Protein AF-A0A6A4LNW0-F1 (afdb_monomer_lite)

Secondary structure (DSSP, 8-state):
--HHHHHHHHHHHHHHHHHHHHHHHHHHHHHHHHHHTT-------S-HHHHHHHHHHHHHHHHTS-SSS----HHHHHHHHHHHH--

Sequence (87 aa):
MEKTREWKEKQLQKTTLVAADRSYSEQVKLAAIAITLNMRLRSADMPVDMQERALRFTRSLLDSAPAGNHRPSPSLLARSLKKEFDR

Radius of gyration: 20.15 Å; chains: 1; bounding box: 38×22×67 Å

Structure (mmCIF, N/CA/C/O backbone):
data_AF-A0A6A4LNW0-F1
#
_entry.id   AF-A0A6A4LNW0-F1
#
loop_
_atom_site.group_PDB
_atom_site.id
_atom_site.type_symbol
_atom_site.label_atom_id
_atom_site.label_alt_id
_atom_site.label_comp_id
_atom_site.label_asym_id
_atom_site.label_entity_id
_atom_site.label_seq_id
_atom_site.pdbx_PDB_ins_code
_atom_site.Cartn_x
_atom_site.Cartn_y
_atom_site.Cartn_z
_atom_site.occupancy
_atom_site.B_iso_or_equiv
_atom_site.auth_seq_id
_atom_site.auth_comp_id
_atom_site.auth_asym_id
_atom_site.auth_atom_id
_atom_site.pdbx_PDB_model_num
ATOM 1 N N . MET A 1 1 ? -19.570 9.345 46.326 1.00 55.41 1 MET A N 1
ATOM 2 C CA . MET A 1 1 ? -18.644 9.576 45.189 1.00 55.41 1 MET A CA 1
ATOM 3 C C . MET A 1 1 ? -18.582 8.396 44.199 1.00 55.41 1 MET A C 1
ATOM 5 O O . MET A 1 1 ? -17.787 8.451 43.270 1.00 55.41 1 MET A O 1
ATOM 9 N N . GLU A 1 2 ? -19.416 7.353 44.331 1.00 60.69 2 GLU A N 1
ATOM 10 C CA . GLU A 1 2 ? -19.381 6.169 43.442 1.00 60.69 2 GLU A CA 1
ATOM 11 C C . GLU A 1 2 ? -20.042 6.365 42.072 1.00 60.69 2 GLU A C 1
ATOM 13 O O . GLU A 1 2 ? -19.488 5.916 41.074 1.00 60.69 2 GLU A O 1
ATOM 18 N N . LYS A 1 3 ? -21.144 7.126 41.979 1.00 60.34 3 LYS A N 1
ATOM 19 C CA . LYS A 1 3 ? -21.846 7.382 40.700 1.00 60.34 3 LYS A CA 1
ATOM 20 C C . LYS A 1 3 ? -20.951 7.981 39.606 1.00 60.34 3 LYS A C 1
ATOM 22 O O . LYS A 1 3 ? -21.164 7.743 38.422 1.00 60.34 3 LYS A O 1
ATOM 27 N N . THR A 1 4 ? -19.935 8.754 39.989 1.00 65.00 4 THR A N 1
ATOM 28 C CA . THR A 1 4 ? -18.974 9.361 39.058 1.00 65.00 4 THR A CA 1
ATOM 29 C C . THR A 1 4 ? -17.924 8.373 38.547 1.00 65.00 4 THR A C 1
ATOM 31 O O . THR A 1 4 ? -17.336 8.621 37.496 1.00 65.00 4 THR A O 1
ATOM 34 N N . ARG A 1 5 ? -17.674 7.266 39.262 1.00 66.19 5 ARG A N 1
ATOM 35 C CA . ARG A 1 5 ? -16.746 6.202 38.842 1.00 66.19 5 ARG A CA 1
ATOM 36 C C . ARG A 1 5 ? -17.416 5.261 37.844 1.00 66.19 5 ARG A C 1
ATOM 38 O O . ARG A 1 5 ? -16.880 5.067 36.759 1.00 66.19 5 ARG A O 1
ATOM 45 N N . GLU A 1 6 ? -18.637 4.823 38.140 1.00 71.56 6 GLU A N 1
ATOM 46 C CA . GLU A 1 6 ? -19.421 3.958 37.245 1.00 71.56 6 GLU A CA 1
ATOM 47 C C . GLU A 1 6 ? -19.699 4.615 35.884 1.00 71.56 6 GLU A C 1
ATOM 49 O O . GLU A 1 6 ? -19.670 3.961 34.841 1.00 71.56 6 GLU A O 1
ATOM 54 N N . TRP A 1 7 ? -19.951 5.930 35.864 1.00 65.62 7 TRP A N 1
ATOM 55 C CA . TRP A 1 7 ? -20.157 6.657 34.609 1.00 65.62 7 TRP A CA 1
ATOM 56 C C . TRP A 1 7 ? -18.879 6.707 33.762 1.00 65.62 7 TRP A C 1
ATOM 58 O O . TRP A 1 7 ? -18.944 6.517 32.549 1.00 65.62 7 TRP A O 1
ATOM 68 N N . LYS A 1 8 ? -17.711 6.891 34.392 1.00 70.56 8 LYS A N 1
ATOM 69 C CA . LYS A 1 8 ? -16.411 6.857 33.704 1.00 70.56 8 LYS A CA 1
ATOM 70 C C . LYS A 1 8 ? -16.085 5.464 33.159 1.00 70.56 8 LYS A C 1
ATOM 72 O O . LYS A 1 8 ? -15.605 5.365 32.034 1.00 70.56 8 LYS A O 1
ATOM 77 N N . GLU A 1 9 ? -16.393 4.403 33.901 1.00 69.25 9 GLU A N 1
ATOM 78 C CA . GLU A 1 9 ? -16.195 3.017 33.450 1.00 69.25 9 GLU A CA 1
ATOM 79 C C . GLU A 1 9 ? -17.089 2.663 32.257 1.00 69.25 9 GLU A C 1
ATOM 81 O O . GLU A 1 9 ? -16.601 2.128 31.260 1.00 69.25 9 GLU A O 1
ATOM 86 N N . LYS A 1 10 ? -18.373 3.044 32.296 1.00 66.88 10 LYS A N 1
ATOM 87 C CA . LYS A 1 10 ? -19.291 2.860 31.158 1.00 66.88 10 LYS A CA 1
ATOM 88 C C . LYS A 1 10 ? -18.832 3.622 29.909 1.00 66.88 10 LYS A C 1
ATOM 90 O O . LYS A 1 10 ? -18.963 3.108 28.800 1.00 66.88 10 LYS A O 1
ATOM 95 N N . GLN A 1 11 ? -18.273 4.825 30.071 1.00 68.06 11 GLN A N 1
ATOM 96 C CA . GLN A 1 11 ? -17.690 5.591 28.959 1.00 68.06 11 GLN A CA 1
ATOM 97 C C . GLN A 1 11 ? -16.432 4.922 28.392 1.00 68.06 11 GLN A C 1
ATOM 99 O O . GLN A 1 11 ? -16.275 4.846 27.171 1.00 68.06 11 GLN A O 1
ATOM 104 N N . LEU A 1 12 ? -15.559 4.393 29.253 1.00 64.25 12 LEU A N 1
ATOM 105 C CA . LEU A 1 12 ? -14.350 3.694 28.825 1.00 64.25 12 LEU A CA 1
ATOM 106 C C . LEU A 1 12 ? -14.691 2.426 28.029 1.00 64.25 12 LEU A C 1
ATOM 108 O O . LEU A 1 12 ? -14.158 2.248 26.938 1.00 64.25 12 LEU A O 1
ATOM 112 N N . GLN A 1 13 ? -15.639 1.615 28.515 1.00 65.19 13 GLN A N 1
ATOM 113 C CA . GLN A 1 13 ? -16.126 0.411 27.825 1.00 65.19 13 GLN A CA 1
ATOM 114 C C . GLN A 1 13 ? -16.768 0.727 26.469 1.00 65.19 13 GLN A C 1
ATOM 116 O O . GLN A 1 13 ? -16.515 0.044 25.478 1.00 65.19 13 GLN A O 1
ATOM 121 N N . LYS A 1 14 ? -17.583 1.786 26.395 1.00 67.50 14 LYS A N 1
ATOM 122 C CA . LYS A 1 14 ? -18.180 2.226 25.127 1.00 67.50 14 LYS A CA 1
ATOM 123 C C . LYS A 1 14 ? -17.106 2.642 24.118 1.00 67.50 14 LYS A C 1
ATOM 125 O O . LYS A 1 14 ? -17.222 2.332 22.937 1.00 67.50 14 LYS A O 1
ATOM 130 N N . THR A 1 15 ? -16.056 3.314 24.580 1.00 63.75 15 THR A N 1
ATOM 131 C CA . THR A 1 15 ? -14.969 3.800 23.719 1.00 63.75 15 THR A CA 1
ATOM 132 C C . THR A 1 15 ? -14.125 2.650 23.166 1.00 63.75 15 THR A C 1
ATOM 134 O O . THR A 1 15 ? -13.812 2.649 21.976 1.00 63.75 15 THR A O 1
ATOM 137 N N . THR A 1 16 ? -13.806 1.635 23.976 1.00 64.62 16 THR A N 1
ATOM 138 C CA . THR A 1 16 ? -13.084 0.438 23.508 1.00 64.62 16 THR A CA 1
ATOM 139 C C . THR A 1 16 ? -13.889 -0.389 22.515 1.00 64.62 16 THR A C 1
ATOM 141 O O . THR A 1 16 ? -13.318 -0.854 21.532 1.00 64.62 16 THR A O 1
ATOM 144 N N . LEU A 1 17 ? -15.202 -0.535 22.711 1.00 60.94 17 LEU A N 1
ATOM 145 C CA . LEU A 1 17 ? -16.064 -1.237 21.752 1.00 60.94 17 LEU A CA 1
ATOM 146 C C . LEU A 1 17 ? -16.112 -0.525 20.393 1.00 60.94 17 LEU A C 1
ATOM 148 O O . LEU A 1 17 ? -15.973 -1.171 19.359 1.00 60.94 17 LEU A O 1
ATOM 152 N N . VAL A 1 18 ? -16.234 0.805 20.389 1.00 63.59 18 VAL A N 1
ATOM 153 C CA . VAL A 1 18 ? -16.225 1.606 19.151 1.00 63.59 18 VAL A CA 1
ATOM 154 C C . VAL A 1 18 ? -14.857 1.554 18.460 1.00 63.59 18 VAL A C 1
ATOM 156 O O . VAL A 1 18 ? -14.784 1.476 17.236 1.00 63.59 18 VAL A O 1
ATOM 159 N N . ALA A 1 19 ? -13.761 1.559 19.223 1.00 61.03 19 ALA A N 1
ATOM 160 C CA . ALA A 1 19 ? -12.415 1.408 18.671 1.00 61.03 19 ALA A CA 1
ATOM 161 C C . ALA A 1 19 ? -12.181 0.011 18.067 1.00 61.03 19 ALA A C 1
ATOM 163 O O . ALA A 1 19 ? -11.558 -0.105 17.012 1.00 61.03 19 ALA A O 1
ATOM 164 N N . ALA A 1 20 ? -12.708 -1.041 18.701 1.00 64.56 20 ALA A N 1
ATOM 165 C CA . ALA A 1 20 ? -12.631 -2.409 18.195 1.00 64.56 20 ALA A CA 1
ATOM 166 C C . ALA A 1 20 ? -13.440 -2.591 16.900 1.00 64.56 20 ALA A C 1
ATOM 168 O O . ALA A 1 20 ? -12.936 -3.185 15.949 1.00 64.56 20 ALA A O 1
ATOM 169 N N . ASP A 1 21 ? -14.649 -2.030 16.833 1.00 70.44 21 ASP A N 1
ATOM 170 C CA . ASP A 1 21 ? -15.490 -2.055 15.629 1.00 70.44 21 ASP A CA 1
ATOM 171 C C . ASP A 1 21 ? -14.841 -1.286 14.465 1.00 70.44 21 ASP A C 1
ATOM 173 O O . ASP A 1 21 ? -14.748 -1.779 13.338 1.00 70.44 21 ASP A O 1
ATOM 177 N N . ARG A 1 22 ? -14.266 -0.111 14.754 1.00 67.75 22 ARG A N 1
ATOM 178 C CA . ARG A 1 22 ? -13.507 0.659 13.763 1.00 67.75 22 ARG A CA 1
ATOM 179 C C . ARG A 1 22 ? -12.299 -0.123 13.240 1.00 67.75 22 ARG A C 1
ATOM 181 O O . ARG A 1 22 ? -12.145 -0.230 12.024 1.00 67.75 22 ARG A O 1
ATOM 188 N N . SER A 1 23 ? -11.521 -0.735 14.133 1.00 73.50 23 SER A N 1
ATOM 189 C CA . SER A 1 23 ? -10.390 -1.604 13.778 1.00 73.50 23 SER A CA 1
ATOM 190 C C . SER A 1 23 ? -10.825 -2.792 12.915 1.00 73.50 23 SER A C 1
ATOM 192 O O . SER A 1 23 ? -10.178 -3.103 11.915 1.00 73.50 23 SER A O 1
ATOM 194 N N . TYR A 1 24 ? -11.957 -3.422 13.235 1.00 80.12 24 TYR A N 1
ATOM 195 C CA . TYR A 1 24 ? -12.505 -4.514 12.433 1.00 80.12 24 TYR A CA 1
ATOM 196 C C . TYR A 1 24 ? -12.906 -4.041 11.029 1.00 80.12 24 TYR A C 1
ATOM 198 O O . TYR A 1 24 ? -12.529 -4.655 10.030 1.00 80.12 24 TYR A O 1
ATOM 206 N N . SER A 1 25 ? -13.601 -2.905 10.931 1.00 83.94 25 SER A N 1
ATOM 207 C CA . SER A 1 25 ? -14.007 -2.329 9.644 1.00 83.94 25 SER A CA 1
ATOM 208 C C . SER A 1 25 ? -12.807 -1.983 8.749 1.00 83.94 25 SER A C 1
ATOM 210 O O . SER A 1 25 ? -12.844 -2.192 7.535 1.00 83.94 25 SER A O 1
ATOM 212 N N . GLU A 1 26 ? -11.720 -1.494 9.343 1.00 84.62 26 GLU A N 1
ATOM 213 C CA . GLU A 1 26 ? -10.475 -1.154 8.655 1.00 84.62 26 GLU A CA 1
ATOM 214 C C . GLU A 1 26 ? -9.734 -2.412 8.176 1.00 84.62 26 GLU A C 1
ATOM 216 O O . GLU A 1 26 ? -9.276 -2.463 7.032 1.00 84.62 26 GLU A O 1
ATOM 221 N N . GLN A 1 27 ? -9.702 -3.469 8.992 1.00 83.38 27 GLN A N 1
ATOM 222 C CA . GLN A 1 27 ? -9.145 -4.767 8.601 1.00 83.38 27 GLN A CA 1
ATOM 223 C C . GLN A 1 27 ? -9.916 -5.401 7.437 1.00 83.38 27 GLN A C 1
ATOM 225 O O . GLN A 1 27 ? -9.297 -5.919 6.505 1.00 83.38 27 GLN A O 1
ATOM 230 N N . VAL A 1 28 ? -11.251 -5.324 7.442 1.00 86.69 28 VAL A N 1
ATOM 231 C CA . VAL A 1 28 ? -12.089 -5.828 6.338 1.00 86.69 28 VAL A CA 1
ATOM 232 C C . VAL A 1 28 ? -11.799 -5.069 5.041 1.00 86.69 28 VAL A C 1
ATOM 234 O O . VAL A 1 28 ? -11.640 -5.691 3.988 1.00 86.69 28 VAL A O 1
ATOM 237 N N . LYS A 1 29 ? -11.660 -3.739 5.107 1.00 88.81 29 LYS A N 1
ATOM 238 C CA . LYS A 1 29 ? -11.274 -2.918 3.946 1.00 88.81 29 LYS A CA 1
ATOM 239 C C . LYS A 1 29 ? -9.906 -3.325 3.400 1.00 88.81 29 LYS A C 1
ATOM 241 O O . LYS A 1 29 ? -9.776 -3.550 2.197 1.00 88.81 29 LYS A O 1
ATOM 246 N N . LEU A 1 30 ? -8.905 -3.477 4.267 1.00 87.69 30 LEU A N 1
ATOM 247 C CA . LEU A 1 30 ? -7.567 -3.917 3.861 1.00 87.69 30 LEU A CA 1
ATOM 248 C C . LEU A 1 30 ? -7.582 -5.317 3.245 1.00 87.69 30 LEU A C 1
ATOM 250 O O . LEU A 1 30 ? -6.926 -5.537 2.228 1.00 87.69 30 LEU A O 1
ATOM 254 N N . ALA A 1 31 ? -8.347 -6.250 3.813 1.00 88.75 31 ALA A N 1
ATOM 255 C CA . ALA A 1 31 ? -8.493 -7.594 3.267 1.00 88.75 31 ALA A CA 1
ATOM 256 C C . ALA A 1 31 ? -9.107 -7.564 1.859 1.00 88.75 31 ALA A C 1
ATOM 258 O O . ALA A 1 31 ? -8.584 -8.210 0.950 1.00 88.75 31 ALA A O 1
ATOM 259 N N . ALA A 1 32 ? -10.154 -6.763 1.646 1.00 91.38 32 ALA A N 1
ATOM 260 C CA . ALA A 1 32 ? -10.763 -6.586 0.329 1.00 91.38 32 ALA A CA 1
ATOM 261 C C . ALA A 1 32 ? -9.770 -6.007 -0.697 1.00 91.38 32 ALA A C 1
ATOM 263 O O . ALA A 1 32 ? -9.687 -6.494 -1.829 1.00 91.38 32 ALA A O 1
ATOM 264 N N . ILE A 1 33 ? -8.969 -5.014 -0.295 1.00 89.38 33 ILE A N 1
ATOM 265 C CA . ILE A 1 33 ? -7.917 -4.428 -1.140 1.00 89.38 33 ILE A CA 1
ATOM 266 C C . ILE A 1 33 ? -6.847 -5.472 -1.470 1.00 89.38 33 ILE A C 1
ATOM 268 O O . ILE A 1 33 ? -6.479 -5.622 -2.633 1.00 89.38 33 ILE A O 1
ATOM 272 N N . ALA A 1 34 ? -6.375 -6.222 -0.475 1.00 89.19 34 ALA A N 1
ATOM 273 C CA . ALA A 1 34 ? -5.363 -7.254 -0.665 1.00 89.19 34 ALA A CA 1
ATOM 274 C C . ALA A 1 34 ? -5.841 -8.330 -1.654 1.00 89.19 34 ALA A C 1
ATOM 276 O O . ALA A 1 34 ? -5.114 -8.656 -2.590 1.00 89.19 34 ALA A O 1
ATOM 277 N N . ILE A 1 35 ? -7.087 -8.800 -1.521 1.00 89.25 35 ILE A N 1
ATOM 278 C CA . ILE A 1 35 ? -7.701 -9.753 -2.460 1.00 89.25 35 ILE A CA 1
ATOM 279 C C . ILE A 1 35 ? -7.762 -9.160 -3.873 1.00 89.25 35 ILE A C 1
ATOM 281 O O . ILE A 1 35 ? -7.311 -9.794 -4.825 1.00 89.25 35 ILE A O 1
ATOM 285 N N . THR A 1 36 ? -8.249 -7.924 -4.007 1.00 89.75 36 THR A N 1
ATOM 286 C CA . THR A 1 36 ? -8.375 -7.235 -5.305 1.00 89.75 36 THR A CA 1
ATOM 287 C C . THR A 1 36 ? -7.022 -7.076 -6.004 1.00 89.75 36 THR A C 1
ATOM 289 O O . THR A 1 36 ? -6.908 -7.247 -7.216 1.00 89.75 36 THR A O 1
ATOM 292 N N . LEU A 1 37 ? -5.967 -6.787 -5.239 1.00 88.00 37 LEU A N 1
ATOM 293 C CA . LEU A 1 37 ? -4.609 -6.614 -5.755 1.00 88.00 37 LEU A CA 1
ATOM 294 C C . LEU A 1 37 ? -3.836 -7.937 -5.883 1.00 88.00 37 LEU A C 1
ATOM 296 O O . LEU A 1 37 ? -2.679 -7.909 -6.308 1.00 88.00 37 LEU A O 1
ATOM 300 N N . ASN A 1 38 ? -4.461 -9.078 -5.575 1.00 90.25 38 ASN A N 1
ATOM 301 C CA . ASN A 1 38 ? -3.845 -10.407 -5.535 1.00 90.25 38 ASN A CA 1
ATOM 302 C C . ASN A 1 38 ? -2.615 -10.477 -4.605 1.00 90.25 38 ASN A C 1
ATOM 304 O O . ASN A 1 38 ? -1.561 -11.016 -4.947 1.00 90.25 38 ASN A O 1
ATOM 308 N N . MET A 1 39 ? -2.744 -9.888 -3.419 1.00 88.00 39 MET A N 1
ATOM 309 C CA . MET A 1 39 ? -1.722 -9.828 -2.379 1.00 88.00 39 MET A CA 1
ATOM 310 C C . MET A 1 39 ? -2.223 -10.506 -1.103 1.00 88.00 39 MET A C 1
ATOM 312 O O . MET A 1 39 ? -3.412 -10.507 -0.796 1.00 88.00 39 MET A O 1
ATOM 316 N N . ARG A 1 40 ? -1.299 -11.065 -0.316 1.00 89.75 40 ARG A N 1
ATOM 317 C CA . ARG A 1 40 ? -1.609 -11.682 0.978 1.00 89.75 40 ARG A CA 1
ATOM 318 C C . ARG A 1 40 ? -0.894 -10.940 2.098 1.00 89.75 40 ARG A C 1
ATOM 320 O O . ARG A 1 40 ? 0.330 -11.015 2.204 1.00 89.75 40 ARG A O 1
ATOM 327 N N . LEU A 1 41 ? -1.667 -10.275 2.952 1.00 84.19 41 LEU A N 1
ATOM 328 C CA . LEU A 1 41 ? -1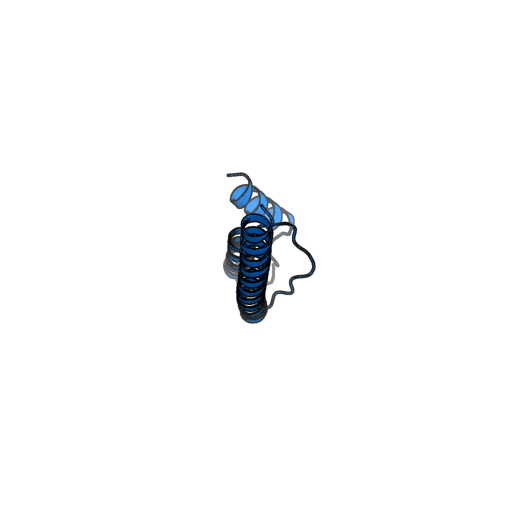.161 -9.680 4.185 1.00 84.19 41 LEU A CA 1
ATOM 329 C C . LEU A 1 41 ? -0.825 -10.798 5.188 1.00 84.19 41 LEU A C 1
ATOM 331 O O . LEU A 1 41 ? -1.581 -11.763 5.314 1.00 84.19 41 LEU A O 1
ATOM 335 N N . ARG A 1 42 ? 0.320 -10.709 5.872 1.00 85.94 42 ARG A N 1
ATOM 336 C CA . ARG A 1 42 ? 0.714 -11.685 6.910 1.00 85.94 42 ARG A CA 1
ATOM 337 C C . ARG A 1 42 ? 0.822 -11.049 8.285 1.00 85.94 42 ARG A C 1
ATOM 339 O O . ARG A 1 42 ? 0.197 -11.520 9.221 1.00 85.94 42 ARG A O 1
ATOM 346 N N . SER A 1 43 ? 1.640 -10.012 8.386 1.00 83.06 43 SER A N 1
ATOM 347 C CA . SER A 1 43 ? 1.843 -9.225 9.595 1.00 83.06 43 SER A CA 1
ATOM 348 C C . SER A 1 43 ? 2.327 -7.846 9.170 1.00 83.06 43 SER A C 1
ATOM 350 O O . SER A 1 43 ? 3.099 -7.743 8.212 1.00 83.06 43 SER A O 1
ATOM 352 N N . ALA A 1 44 ? 1.845 -6.807 9.838 1.00 82.31 44 ALA A N 1
ATOM 353 C CA . ALA A 1 44 ? 2.259 -5.437 9.599 1.00 82.31 44 ALA A CA 1
ATOM 354 C C . ALA A 1 44 ? 2.077 -4.625 10.883 1.00 82.31 44 ALA A C 1
ATOM 356 O O . ALA A 1 44 ? 0.980 -4.586 11.434 1.00 82.31 44 ALA A O 1
ATOM 357 N N . ASP A 1 45 ? 3.146 -3.960 11.314 1.00 87.31 45 ASP A N 1
ATOM 358 C CA . ASP A 1 45 ? 3.125 -2.953 12.378 1.00 87.31 45 ASP A CA 1
ATOM 359 C C . ASP A 1 45 ? 3.152 -1.555 11.739 1.00 87.31 45 ASP A C 1
ATOM 361 O O . ASP A 1 45 ? 4.113 -0.798 11.835 1.00 87.31 45 ASP A O 1
ATOM 365 N N . MET A 1 46 ? 2.129 -1.276 10.928 1.00 86.00 46 MET A N 1
ATOM 366 C CA . MET A 1 46 ? 1.952 -0.014 10.204 1.00 86.00 46 MET A CA 1
ATOM 367 C C . MET A 1 46 ? 0.486 0.419 10.304 1.00 86.00 46 MET A C 1
ATOM 369 O O . MET A 1 46 ? -0.392 -0.446 10.263 1.00 86.00 46 MET A O 1
ATOM 373 N N . PRO A 1 47 ? 0.172 1.723 10.382 1.00 88.06 47 PRO A N 1
ATOM 374 C CA . PRO A 1 47 ? -1.211 2.183 10.371 1.00 88.06 47 PRO A CA 1
ATOM 375 C C . PRO A 1 47 ? -1.899 1.833 9.045 1.00 88.06 47 PRO A C 1
ATOM 377 O O . PRO A 1 47 ? -1.259 1.755 7.993 1.00 88.06 47 PRO A O 1
ATOM 380 N N . VAL A 1 48 ? -3.217 1.643 9.098 1.00 87.00 48 VAL A N 1
ATOM 381 C CA . VAL A 1 48 ? -4.061 1.172 7.983 1.00 87.00 48 VAL A CA 1
ATOM 382 C C . VAL A 1 48 ? -3.849 1.992 6.708 1.00 87.00 48 VAL A C 1
ATOM 384 O O . VAL A 1 48 ? -3.621 1.422 5.642 1.00 87.00 48 VAL A O 1
ATOM 387 N N . ASP A 1 49 ? -3.811 3.319 6.828 1.00 87.31 49 ASP A N 1
ATOM 388 C CA . ASP A 1 49 ? -3.617 4.227 5.691 1.00 87.31 49 ASP A CA 1
ATOM 389 C C . ASP A 1 49 ? -2.252 4.042 5.006 1.00 87.31 49 ASP A C 1
ATOM 391 O O . ASP A 1 49 ? -2.119 4.222 3.791 1.00 87.31 49 ASP A O 1
ATOM 395 N N . MET A 1 50 ? -1.213 3.681 5.773 1.00 89.62 50 MET A N 1
ATOM 396 C CA . MET A 1 50 ? 0.101 3.352 5.213 1.00 89.62 50 MET A CA 1
ATOM 397 C C . MET A 1 50 ? 0.100 1.975 4.559 1.00 89.62 50 MET A C 1
ATOM 399 O O . MET A 1 50 ? 0.685 1.823 3.487 1.00 89.62 50 MET A O 1
ATOM 403 N N . GLN A 1 51 ? -0.580 0.989 5.151 1.00 91.31 51 GLN A N 1
ATOM 404 C CA . GLN A 1 51 ? -0.709 -0.339 4.548 1.00 91.31 51 GLN A CA 1
ATOM 405 C C . GLN A 1 51 ? -1.429 -0.267 3.198 1.00 91.31 51 GLN A C 1
ATOM 407 O O . GLN A 1 51 ? -0.945 -0.820 2.212 1.00 91.31 51 GLN A O 1
ATOM 412 N N . GLU A 1 52 ? -2.541 0.466 3.120 1.00 90.81 52 GLU A N 1
ATOM 413 C CA . GLU A 1 52 ? -3.278 0.678 1.872 1.00 90.81 52 GLU A CA 1
ATOM 414 C C . GLU A 1 52 ? -2.394 1.322 0.794 1.00 90.81 52 GLU A C 1
ATOM 416 O O . GLU A 1 52 ? -2.341 0.834 -0.343 1.00 90.81 52 GLU A O 1
ATOM 421 N N . ARG A 1 53 ? -1.651 2.379 1.156 1.00 91.44 53 ARG A N 1
ATOM 422 C CA . ARG A 1 53 ? -0.681 3.015 0.253 1.00 91.44 53 ARG A CA 1
ATOM 423 C C . ARG A 1 53 ? 0.387 2.033 -0.214 1.00 91.44 53 ARG A C 1
ATOM 425 O O . ARG A 1 53 ? 0.666 1.981 -1.409 1.00 91.44 53 ARG A O 1
ATOM 432 N N . ALA A 1 54 ? 0.941 1.228 0.691 1.00 90.94 54 ALA A N 1
ATOM 433 C CA . ALA A 1 54 ? 1.986 0.260 0.367 1.00 90.94 54 ALA A CA 1
ATOM 434 C C . ALA A 1 5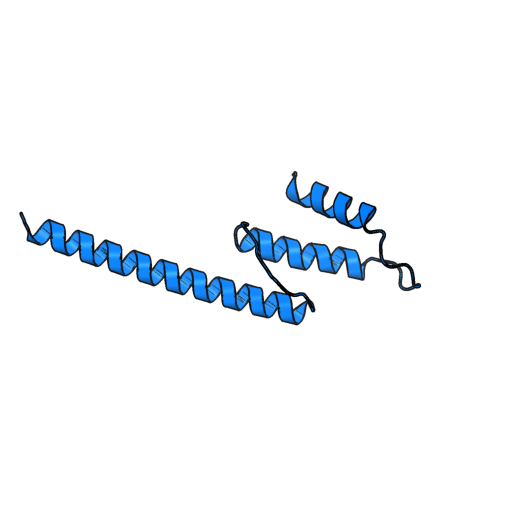4 ? 1.496 -0.785 -0.638 1.00 90.94 54 ALA A C 1
ATOM 436 O O . ALA A 1 54 ? 2.197 -1.083 -1.608 1.00 90.94 54 ALA A O 1
ATOM 437 N N . LEU A 1 55 ? 0.278 -1.300 -0.450 1.00 91.06 55 LEU A N 1
ATOM 438 C CA . LEU A 1 55 ? -0.330 -2.274 -1.355 1.00 91.06 55 LEU A CA 1
ATOM 439 C C . LEU A 1 55 ? -0.532 -1.684 -2.757 1.00 91.06 55 LEU A C 1
ATOM 441 O O . LEU A 1 55 ? -0.078 -2.264 -3.747 1.00 91.06 55 LEU A O 1
ATOM 445 N N . ARG A 1 56 ? -1.156 -0.503 -2.852 1.00 92.06 56 ARG A N 1
ATOM 446 C CA . ARG A 1 56 ? -1.406 0.160 -4.143 1.00 92.06 56 ARG A CA 1
ATOM 447 C C . ARG A 1 56 ? -0.117 0.554 -4.857 1.00 92.06 56 ARG A C 1
ATOM 449 O O . ARG A 1 56 ? 0.011 0.319 -6.056 1.00 92.06 56 ARG A O 1
ATOM 456 N N . PHE A 1 57 ? 0.846 1.116 -4.129 1.00 91.69 57 PHE A N 1
ATOM 457 C CA . PHE A 1 57 ? 2.127 1.526 -4.698 1.00 91.69 57 PHE A CA 1
ATOM 458 C C . PHE A 1 57 ? 2.929 0.322 -5.198 1.00 91.69 57 PHE A C 1
ATOM 460 O O . PHE A 1 57 ? 3.429 0.340 -6.321 1.00 91.69 57 PHE A O 1
ATOM 467 N N . THR A 1 58 ? 2.971 -0.766 -4.421 1.00 89.44 58 THR A N 1
ATOM 468 C CA . THR A 1 58 ? 3.614 -2.016 -4.852 1.00 89.44 58 THR A CA 1
ATOM 469 C C . THR A 1 58 ? 2.985 -2.540 -6.139 1.00 89.44 58 THR A C 1
ATOM 471 O O . THR A 1 58 ? 3.711 -2.908 -7.059 1.00 89.44 58 THR A O 1
ATOM 474 N N . ARG A 1 59 ? 1.649 -2.540 -6.246 1.00 90.19 59 ARG A N 1
ATOM 475 C CA . ARG A 1 59 ? 0.974 -2.990 -7.468 1.00 90.19 59 ARG A CA 1
ATOM 476 C C . ARG A 1 59 ? 1.286 -2.094 -8.669 1.00 90.19 59 ARG A C 1
ATOM 478 O O . ARG A 1 59 ? 1.631 -2.618 -9.718 1.00 90.19 59 ARG A O 1
ATOM 485 N N . SER A 1 60 ? 1.276 -0.775 -8.491 1.00 89.06 60 SER A N 1
ATOM 486 C CA . SER A 1 60 ? 1.667 0.186 -9.535 1.00 89.06 60 SER A CA 1
ATOM 487 C C . SER A 1 60 ? 3.101 -0.047 -10.044 1.00 89.06 60 SER A C 1
ATOM 489 O O . SER A 1 60 ? 3.362 -0.037 -11.249 1.00 89.06 60 SER A O 1
ATOM 491 N N . LEU A 1 61 ? 4.044 -0.356 -9.146 1.00 87.56 61 LEU A N 1
ATOM 492 C CA . LEU A 1 61 ? 5.415 -0.709 -9.533 1.00 87.56 61 LEU A CA 1
ATOM 493 C C . LEU A 1 61 ? 5.494 -2.020 -10.329 1.00 87.56 61 LEU A C 1
ATOM 495 O O . LEU A 1 61 ? 6.341 -2.149 -11.208 1.00 87.56 61 LEU A O 1
ATOM 499 N N . LEU A 1 62 ? 4.637 -2.994 -10.020 1.00 86.00 62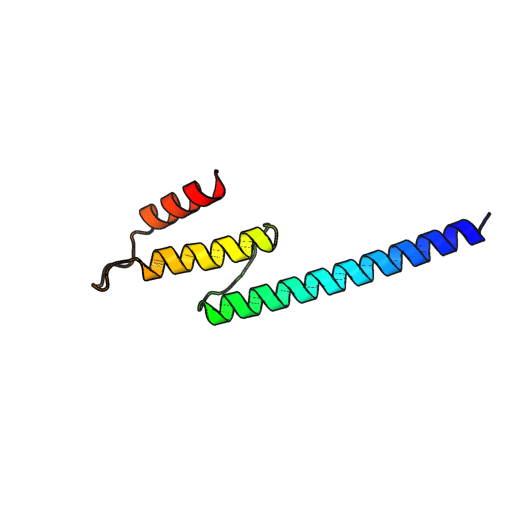 LEU A N 1
ATOM 500 C CA . LEU A 1 62 ? 4.569 -4.253 -10.764 1.00 86.00 62 LEU A CA 1
ATOM 501 C C . LEU A 1 62 ? 3.923 -4.062 -12.140 1.00 86.00 62 LEU A C 1
ATOM 503 O O . LEU A 1 62 ? 4.436 -4.599 -13.116 1.00 86.00 62 LEU A O 1
ATOM 507 N N . ASP A 1 63 ? 2.849 -3.278 -12.220 1.00 85.88 63 ASP A N 1
ATOM 508 C CA . ASP A 1 63 ? 2.114 -3.022 -13.463 1.00 85.88 63 ASP A CA 1
ATOM 509 C C . ASP A 1 63 ? 2.896 -2.101 -14.426 1.00 85.88 63 ASP A C 1
ATOM 511 O O . ASP A 1 63 ? 2.727 -2.186 -15.638 1.00 85.88 63 ASP A O 1
ATOM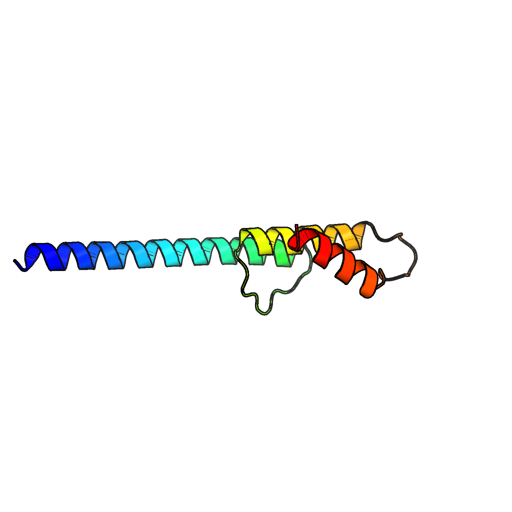 515 N N . SER A 1 64 ? 3.781 -1.241 -13.906 1.00 83.75 64 SER A N 1
ATOM 516 C CA . SER A 1 64 ? 4.677 -0.393 -14.716 1.00 83.75 64 SER A CA 1
ATOM 517 C C . SER A 1 64 ? 5.903 -1.127 -15.269 1.00 83.75 64 SER A C 1
ATOM 519 O O . SER A 1 64 ? 6.644 -0.563 -16.080 1.00 83.75 64 SER A O 1
ATOM 521 N N . ALA A 1 65 ? 6.141 -2.373 -14.851 1.00 77.12 65 ALA A N 1
ATOM 522 C CA . ALA A 1 65 ? 7.217 -3.173 -15.413 1.00 77.12 65 ALA A CA 1
ATOM 523 C C . ALA A 1 65 ? 6.891 -3.531 -16.877 1.00 77.12 65 ALA A C 1
ATOM 525 O O . ALA A 1 65 ? 5.770 -3.952 -17.169 1.00 77.12 65 ALA A O 1
ATOM 526 N N . PRO A 1 66 ? 7.845 -3.381 -17.815 1.00 73.06 66 PRO A N 1
ATOM 527 C CA . PRO A 1 66 ? 7.595 -3.662 -19.222 1.00 73.06 66 PRO A CA 1
ATOM 528 C C . PRO A 1 66 ? 7.127 -5.109 -19.417 1.00 73.06 66 PRO A C 1
ATOM 530 O O . PRO A 1 66 ? 7.716 -6.049 -18.877 1.00 73.06 66 PRO A O 1
ATOM 533 N N . ALA A 1 67 ? 6.066 -5.272 -20.211 1.00 59.78 67 ALA A N 1
ATOM 534 C CA . ALA A 1 67 ? 5.456 -6.550 -20.567 1.00 59.78 67 ALA A CA 1
ATOM 535 C C . ALA A 1 67 ? 6.407 -7.369 -21.459 1.00 59.78 67 ALA A C 1
ATOM 537 O O . ALA A 1 67 ? 6.285 -7.405 -22.678 1.00 59.78 67 ALA A O 1
ATOM 538 N N . GLY A 1 68 ? 7.419 -7.975 -20.845 1.00 58.19 68 GLY A N 1
ATOM 539 C CA . GLY A 1 68 ? 8.482 -8.692 -21.540 1.00 58.19 68 GLY A CA 1
ATOM 540 C C . GLY A 1 68 ? 9.357 -9.457 -20.558 1.00 58.19 68 GLY A C 1
ATOM 541 O O . GLY A 1 68 ? 10.517 -9.115 -20.375 1.00 58.19 68 GLY A O 1
ATOM 542 N N . ASN A 1 69 ? 8.775 -10.462 -19.893 1.00 54.91 69 ASN A N 1
ATOM 543 C CA . ASN A 1 6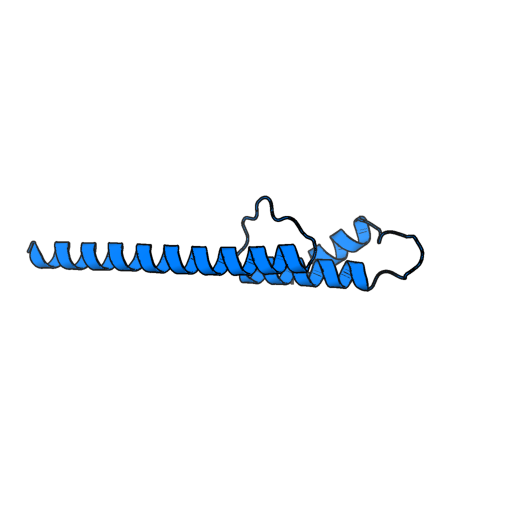9 ? 9.416 -11.530 -19.103 1.00 54.91 69 ASN A CA 1
ATOM 544 C C . ASN A 1 69 ? 10.411 -11.177 -17.981 1.00 54.91 69 ASN A C 1
ATOM 546 O O . ASN A 1 69 ? 10.785 -12.065 -17.215 1.00 54.91 69 ASN A O 1
ATOM 550 N N . HIS A 1 70 ? 10.810 -9.925 -17.802 1.00 61.00 70 HIS A N 1
ATOM 551 C CA . HIS A 1 70 ? 11.670 -9.531 -16.701 1.00 61.00 70 HIS A CA 1
ATOM 552 C C . HIS A 1 70 ? 10.812 -9.053 -15.542 1.00 61.00 70 HIS A C 1
ATOM 554 O O . HIS A 1 70 ? 10.411 -7.893 -15.471 1.00 61.00 70 HIS A O 1
ATOM 560 N N . ARG A 1 71 ? 10.554 -9.971 -14.602 1.00 67.69 71 ARG A N 1
ATOM 561 C CA . ARG A 1 71 ? 10.116 -9.611 -13.251 1.00 67.69 71 ARG A CA 1
ATOM 562 C C . ARG A 1 71 ? 10.953 -8.403 -12.795 1.00 67.69 71 ARG A C 1
ATOM 564 O O . ARG A 1 71 ? 12.184 -8.493 -12.866 1.00 67.69 71 ARG A O 1
ATOM 571 N N . PRO A 1 72 ? 10.332 -7.290 -12.365 1.00 72.00 72 PRO A N 1
ATOM 572 C CA . PRO A 1 72 ? 11.073 -6.102 -11.964 1.00 72.00 72 PRO A CA 1
ATOM 573 C C . PRO A 1 72 ? 12.108 -6.482 -10.908 1.00 72.00 72 PRO A C 1
ATOM 575 O O . PRO A 1 72 ? 11.832 -7.302 -10.024 1.00 72.00 72 PRO A O 1
ATOM 578 N N . SER A 1 73 ? 13.327 -5.947 -11.042 1.00 83.19 73 SER A N 1
ATOM 579 C CA . SER A 1 73 ? 14.421 -6.401 -10.192 1.00 83.19 73 SER A CA 1
ATOM 580 C C . SER A 1 73 ? 14.071 -6.124 -8.721 1.00 83.19 73 SER A C 1
ATOM 582 O O . SER A 1 73 ? 13.638 -5.013 -8.386 1.00 83.19 73 SER A O 1
ATOM 584 N N . PRO A 1 74 ? 14.234 -7.110 -7.819 1.00 86.62 74 PRO A N 1
ATOM 585 C CA . PRO A 1 74 ? 13.856 -6.945 -6.418 1.00 86.62 74 PRO A CA 1
ATOM 586 C C . PRO A 1 74 ? 14.534 -5.739 -5.759 1.00 86.62 74 PRO A C 1
ATOM 588 O O . PRO A 1 74 ? 13.921 -5.045 -4.954 1.00 86.62 74 PRO A O 1
ATOM 591 N N . SER A 1 75 ? 15.774 -5.439 -6.154 1.00 89.00 75 SER A N 1
ATOM 592 C CA . SER A 1 75 ? 16.528 -4.281 -5.669 1.00 89.00 75 SER A CA 1
ATOM 593 C C . SER A 1 75 ? 15.903 -2.949 -6.087 1.00 89.00 75 SER A C 1
ATOM 595 O O . SER A 1 75 ? 15.878 -2.012 -5.290 1.00 89.00 75 SER A O 1
ATOM 597 N N . LEU A 1 76 ? 15.382 -2.846 -7.316 1.00 86.69 76 LEU A N 1
ATOM 598 C CA . LEU A 1 76 ? 14.704 -1.633 -7.777 1.00 86.69 76 LEU A CA 1
ATOM 599 C C . LEU A 1 76 ? 13.367 -1.446 -7.062 1.00 86.69 76 LEU A C 1
ATOM 601 O O . LEU A 1 76 ? 13.086 -0.335 -6.619 1.00 86.69 76 LEU A O 1
ATOM 605 N N . LEU A 1 77 ? 12.597 -2.524 -6.879 1.00 88.31 77 LEU A N 1
ATOM 606 C CA . LEU A 1 77 ? 11.356 -2.489 -6.100 1.00 88.31 77 LEU A CA 1
ATOM 607 C C . LEU A 1 77 ? 11.612 -2.050 -4.656 1.00 88.31 77 LEU A C 1
ATOM 609 O O . LEU A 1 77 ? 10.973 -1.114 -4.181 1.00 88.31 77 LEU A O 1
ATOM 613 N N . ALA A 1 78 ? 12.582 -2.671 -3.981 1.00 90.56 78 ALA A N 1
ATOM 614 C CA . ALA A 1 78 ? 12.948 -2.322 -2.612 1.00 90.56 78 ALA A CA 1
ATOM 615 C C . ALA A 1 78 ? 13.395 -0.858 -2.501 1.00 90.56 78 ALA A C 1
ATOM 617 O O . ALA A 1 78 ? 12.991 -0.156 -1.577 1.00 90.56 78 ALA A O 1
ATOM 618 N N . ARG A 1 79 ? 14.180 -0.367 -3.470 1.00 90.94 79 ARG A N 1
ATOM 619 C CA . ARG A 1 79 ? 14.622 1.032 -3.511 1.00 90.94 79 ARG A CA 1
ATOM 620 C C . ARG A 1 79 ? 13.459 2.002 -3.707 1.00 90.94 79 ARG A C 1
ATOM 622 O O . ARG A 1 79 ? 13.432 3.034 -3.043 1.00 90.94 79 ARG A O 1
ATOM 629 N N . SER A 1 80 ? 12.532 1.702 -4.613 1.00 90.38 80 SER A N 1
ATOM 630 C CA . SER A 1 80 ? 11.356 2.546 -4.853 1.00 90.38 80 SER A CA 1
ATOM 631 C C . SER A 1 80 ? 10.431 2.568 -3.639 1.00 90.38 80 SER A C 1
ATOM 633 O O . SER A 1 80 ? 10.006 3.643 -3.233 1.00 90.38 80 SER A O 1
ATOM 635 N N . LEU A 1 81 ? 10.193 1.412 -3.012 1.00 90.31 81 LEU A N 1
ATOM 636 C CA . LEU A 1 81 ? 9.425 1.312 -1.769 1.00 90.31 81 LEU A CA 1
ATOM 637 C C . LEU A 1 81 ? 10.077 2.114 -0.643 1.00 90.31 81 LEU A C 1
ATOM 639 O O . LEU A 1 81 ? 9.418 2.934 -0.019 1.00 90.31 81 LEU A O 1
ATOM 643 N N . LYS A 1 82 ? 11.385 1.946 -0.431 1.00 92.38 82 LYS A N 1
ATOM 644 C CA . LYS A 1 82 ? 12.121 2.706 0.583 1.00 92.38 82 LYS A CA 1
ATOM 645 C C . LYS A 1 82 ? 11.991 4.219 0.371 1.00 92.38 82 LYS A C 1
ATOM 647 O O . LYS A 1 82 ? 11.719 4.943 1.314 1.00 92.38 82 LYS A O 1
ATOM 652 N N . LYS A 1 83 ? 12.122 4.698 -0.870 1.00 92.31 83 LYS A N 1
ATOM 653 C CA . LYS A 1 83 ? 11.980 6.130 -1.188 1.00 92.31 83 LYS A CA 1
ATOM 654 C C . LYS A 1 83 ? 10.578 6.688 -0.939 1.00 92.31 83 LYS A C 1
ATOM 656 O O . LYS A 1 83 ? 10.471 7.860 -0.600 1.00 92.31 83 LYS A O 1
ATOM 661 N N . GLU A 1 84 ? 9.537 5.890 -1.156 1.00 88.94 84 GLU A N 1
ATOM 662 C CA . GLU A 1 84 ? 8.149 6.329 -0.972 1.00 88.94 84 GLU A CA 1
ATOM 663 C C . GLU A 1 84 ? 7.797 6.519 0.510 1.00 88.94 84 GLU A C 1
ATOM 665 O O . GLU A 1 84 ? 7.053 7.435 0.842 1.00 88.94 84 GLU A O 1
ATOM 670 N N . PHE A 1 85 ? 8.356 5.690 1.398 1.00 89.69 85 PHE A N 1
ATOM 671 C CA . PHE A 1 85 ? 8.037 5.700 2.833 1.00 89.69 85 PHE A CA 1
ATOM 672 C C . PHE A 1 85 ? 9.084 6.389 3.728 1.00 89.69 85 PHE A C 1
ATOM 674 O O . PHE A 1 85 ? 8.778 6.662 4.883 1.00 89.69 85 PHE A O 1
ATOM 681 N N . ASP A 1 86 ? 10.286 6.690 3.220 1.00 89.81 86 ASP A N 1
ATOM 682 C CA . ASP A 1 86 ? 11.305 7.497 3.924 1.00 89.81 86 ASP A CA 1
ATOM 683 C C . ASP A 1 86 ? 11.105 9.021 3.727 1.00 89.81 86 ASP A C 1
ATOM 685 O O . ASP A 1 86 ? 11.876 9.814 4.270 1.00 89.81 86 ASP A O 1
ATOM 689 N N . ARG A 1 87 ? 10.134 9.43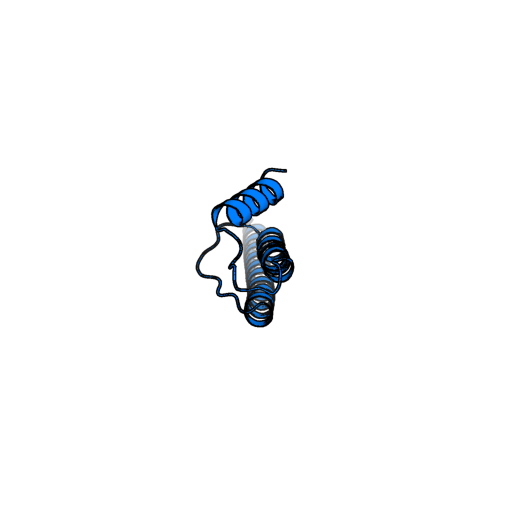4 2.900 1.00 70.12 87 ARG A N 1
ATOM 690 C CA . ARG A 1 87 ? 9.771 10.843 2.675 1.00 70.12 87 ARG A CA 1
ATOM 691 C C . ARG A 1 87 ? 9.009 11.427 3.856 1.00 70.12 87 ARG A C 1
ATOM 693 O O . ARG A 1 87 ? 9.311 12.594 4.189 1.00 70.12 87 ARG A O 1
#

Organism: NCBI:txid262921

pLDDT: mean 79.89, std 11.54, range [54.91, 92.38]

InterPro domains:
  IPR037177 Dynein light chain superfamily [G3DSA:3.30.740.10] (34-87)

Foldseek 3Di:
DVVVVVVVVVVVVVVVVVVVVVVVVLVVVLVVLCVVLVHDDDDDPDDSVVSSVLSVVLSVVQVPPPPDPDRPDVVVSVVVSCVVPVD